Protein AF-A0A1V0PDE0-F1 (afdb_monomer)

Sequence (80 aa):
MDVRDVAKIMRDSEWNQQNETPKSRIWFSNMLLYVQNYGWESIQVRVNRKVPGVYSPYHDGAFTAFTLAQILNCKISDIV

Foldseek 3Di:
DQLVVLLVLVCVFPVNVPPPDPCVNVQVSVQSVCCNVPNWDFDDDDVVDTATWDDDPVDPDIGGLVNSCVRVVHDSVVVD

Solvent-accessible surface area (backbone atoms only — not comparable to full-atom values): 4909 Å² total; per-residue (Å²): 131,57,65,69,55,51,48,49,53,49,66,70,29,65,76,52,70,71,48,90,50,73,64,62,58,56,51,52,48,51,52,49,53,45,37,68,77,72,46,75,40,81,38,79,80,51,94,94,38,71,44,53,17,48,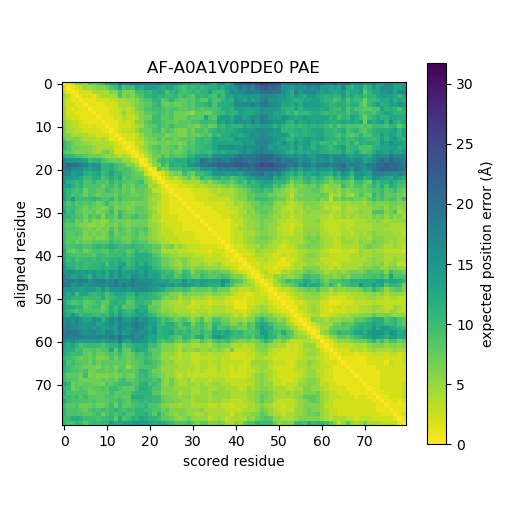76,45,94,89,47,104,51,72,51,38,46,60,60,50,17,63,76,69,72,52,57,50,79,78,78,101

Secondary structure (DSSP, 8-state):
--HHHHHHHHHHSHHHHH---HHHHHHHHHHHHHHHHH--EEEEEETTEEEEEEE-TTSS-EEEHHHHHHHHTS-GGGT-

Radius of gyration: 12.19 Å; Cα contacts (8 Å, |Δi|>4): 83; chains: 1; bounding box: 27×26×32 Å

Mean predicted aligned error: 7.75 Å

Organism: Lactococcus lactis subsp. cremoris (NCBI:txid1359)

Structure (mmCIF, N/CA/C/O backbone):
data_AF-A0A1V0PDE0-F1
#
_entry.id   AF-A0A1V0PDE0-F1
#
loop_
_atom_site.group_PDB
_atom_site.id
_atom_site.type_symbol
_atom_site.label_atom_id
_atom_site.label_alt_id
_atom_site.label_comp_id
_atom_site.label_asym_id
_atom_site.label_entity_id
_atom_site.label_seq_id
_atom_site.pdbx_PDB_ins_code
_atom_site.Cartn_x
_atom_site.Cartn_y
_atom_site.Cartn_z
_atom_site.occupancy
_atom_site.B_iso_or_equiv
_atom_site.auth_seq_id
_atom_site.auth_comp_id
_atom_site.auth_asym_id
_atom_site.auth_atom_id
_atom_site.pdbx_PDB_model_num
ATOM 1 N N . MET A 1 1 ? -14.827 0.794 -3.553 1.00 53.62 1 MET A N 1
ATOM 2 C CA . MET A 1 1 ? -13.897 1.265 -4.601 1.00 53.62 1 MET A CA 1
ATOM 3 C C . MET A 1 1 ? -13.027 0.079 -4.983 1.00 53.62 1 MET A C 1
ATOM 5 O O . MET A 1 1 ? -12.546 -0.583 -4.073 1.00 53.62 1 MET A O 1
ATOM 9 N N . ASP A 1 2 ? -12.915 -0.269 -6.267 1.00 65.81 2 ASP A N 1
ATOM 10 C CA . ASP A 1 2 ? -12.091 -1.409 -6.707 1.00 65.81 2 ASP A CA 1
ATOM 11 C C . ASP A 1 2 ? -10.600 -1.025 -6.602 1.00 65.81 2 ASP A C 1
ATOM 13 O O . ASP A 1 2 ? -10.227 0.117 -6.876 1.00 65.81 2 ASP A O 1
ATOM 17 N N . VAL A 1 3 ? -9.723 -1.963 -6.230 1.00 59.47 3 VAL A N 1
ATOM 18 C CA . VAL A 1 3 ? -8.261 -1.755 -6.211 1.00 59.47 3 VAL A CA 1
ATOM 19 C C . VAL A 1 3 ? -7.737 -1.321 -7.588 1.00 59.47 3 VAL A C 1
ATOM 21 O O . VAL A 1 3 ? -6.747 -0.594 -7.687 1.00 59.47 3 VAL A O 1
ATOM 24 N N . ARG A 1 4 ? -8.440 -1.677 -8.668 1.00 62.97 4 ARG A N 1
ATOM 25 C CA . ARG A 1 4 ? -8.139 -1.186 -10.022 1.00 62.97 4 ARG A CA 1
ATOM 26 C C . ARG A 1 4 ? -8.374 0.316 -10.187 1.00 62.97 4 ARG A C 1
ATOM 28 O O . ARG A 1 4 ? -7.604 0.967 -10.894 1.00 62.97 4 ARG A O 1
ATOM 35 N N . ASP A 1 5 ? -9.399 0.868 -9.545 1.00 65.00 5 ASP A N 1
ATOM 36 C CA . ASP A 1 5 ? -9.664 2.311 -9.558 1.00 65.00 5 ASP A CA 1
ATOM 37 C C . ASP A 1 5 ? -8.602 3.045 -8.744 1.00 65.00 5 ASP A C 1
ATOM 39 O O . ASP A 1 5 ? -8.074 4.067 -9.178 1.00 65.00 5 ASP A O 1
ATOM 43 N N . VAL A 1 6 ? -8.192 2.449 -7.624 1.00 63.84 6 VAL A N 1
ATOM 44 C CA . VAL A 1 6 ? -7.079 2.934 -6.807 1.00 63.84 6 VAL A CA 1
ATOM 45 C C . VAL A 1 6 ? -5.774 2.969 -7.602 1.00 63.84 6 VAL A C 1
ATOM 47 O O . VAL A 1 6 ? -5.080 3.982 -7.590 1.00 63.84 6 VAL A O 1
ATOM 50 N N . ALA A 1 7 ? -5.451 1.906 -8.342 1.00 64.06 7 ALA A N 1
ATOM 51 C CA . ALA A 1 7 ? -4.254 1.852 -9.180 1.00 64.06 7 ALA A CA 1
ATOM 52 C C . ALA A 1 7 ? -4.259 2.923 -10.282 1.00 64.06 7 ALA A C 1
ATOM 54 O O . ALA A 1 7 ? -3.214 3.504 -10.574 1.00 64.06 7 ALA A O 1
ATOM 55 N N . LYS A 1 8 ? -5.425 3.226 -10.868 1.00 66.88 8 LYS A N 1
ATOM 56 C CA . LYS A 1 8 ? -5.574 4.315 -11.848 1.00 66.88 8 LYS A CA 1
ATOM 57 C C . LYS A 1 8 ? -5.381 5.689 -11.208 1.00 66.88 8 LYS A C 1
ATOM 59 O O . LYS A 1 8 ? -4.559 6.453 -11.699 1.00 66.88 8 LYS A O 1
ATOM 64 N N . ILE A 1 9 ? -6.059 5.973 -10.093 1.00 66.38 9 ILE A N 1
ATOM 65 C CA . ILE A 1 9 ? -5.913 7.249 -9.368 1.00 66.38 9 ILE A CA 1
ATOM 66 C C . ILE A 1 9 ? -4.454 7.457 -8.952 1.00 66.38 9 ILE A C 1
ATOM 68 O O . ILE A 1 9 ? -3.910 8.544 -9.091 1.00 66.38 9 ILE A O 1
ATOM 72 N N . MET A 1 10 ? -3.790 6.394 -8.509 1.00 66.50 10 MET A N 1
ATOM 73 C CA . MET A 1 10 ? -2.379 6.402 -8.141 1.00 66.50 10 MET A CA 1
ATOM 74 C C . MET A 1 10 ? -1.440 6.602 -9.328 1.00 66.50 10 MET A C 1
ATOM 76 O O . MET A 1 10 ? -0.457 7.327 -9.210 1.00 66.50 10 MET A O 1
ATOM 80 N N . ARG A 1 11 ? -1.703 5.971 -10.478 1.00 65.50 11 ARG A N 1
ATOM 81 C CA . ARG A 1 11 ? -0.960 6.232 -11.722 1.00 65.50 11 ARG A CA 1
ATOM 82 C C . ARG A 1 11 ? -1.039 7.713 -12.094 1.00 65.50 11 ARG A C 1
ATOM 84 O O . ARG A 1 11 ? -0.040 8.278 -12.530 1.00 65.50 11 ARG A O 1
ATOM 91 N N . ASP A 1 12 ? -2.211 8.303 -11.891 1.00 67.12 12 ASP A N 1
ATOM 92 C CA . ASP A 1 12 ? -2.539 9.651 -12.338 1.00 67.12 12 ASP A CA 1
ATOM 93 C C . ASP A 1 12 ? -2.286 10.727 -11.256 1.00 67.12 12 ASP A C 1
ATOM 95 O O . ASP A 1 12 ? -2.434 11.912 -11.541 1.00 67.12 12 ASP A O 1
ATOM 99 N N . SER A 1 13 ? -1.863 10.353 -10.039 1.00 66.06 13 SER A N 1
ATOM 100 C CA . SER A 1 13 ? -1.632 11.293 -8.934 1.00 66.06 13 SER A CA 1
ATOM 101 C C . SER A 1 13 ? -0.338 12.095 -9.094 1.00 66.06 13 SER A C 1
ATOM 103 O O . SER A 1 13 ? 0.680 11.591 -9.578 1.00 66.06 13 SER A O 1
ATOM 105 N N . GLU A 1 14 ? -0.345 13.344 -8.615 1.00 65.31 14 GLU A N 1
ATOM 106 C CA . GLU A 1 14 ? 0.830 14.230 -8.646 1.00 65.31 14 GLU A CA 1
ATOM 107 C C . GLU A 1 14 ? 2.043 13.614 -7.944 1.00 65.31 14 GLU A C 1
ATOM 109 O O . GLU A 1 14 ? 3.163 13.737 -8.432 1.00 65.31 14 GLU A O 1
ATOM 114 N N . TRP A 1 15 ? 1.826 12.865 -6.858 1.00 65.62 15 TRP A N 1
ATOM 115 C CA . TRP A 1 15 ? 2.882 12.138 -6.147 1.00 65.62 15 TRP A CA 1
ATOM 116 C C . TRP A 1 15 ? 3.659 11.188 -7.070 1.00 65.62 15 TRP A C 1
ATOM 118 O O . TRP A 1 15 ? 4.878 11.043 -6.962 1.00 65.62 15 TRP A O 1
ATOM 128 N N . ASN A 1 16 ? 2.958 10.549 -8.006 1.00 64.62 16 ASN A N 1
ATOM 129 C CA . ASN A 1 16 ? 3.539 9.591 -8.938 1.00 64.62 16 ASN A CA 1
ATOM 130 C C . ASN A 1 16 ? 4.134 10.261 -10.1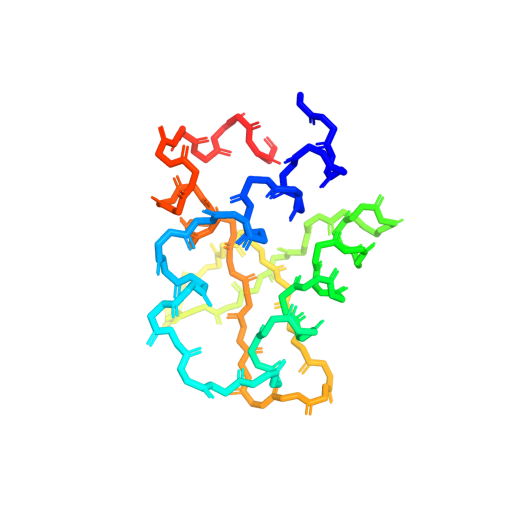86 1.00 64.62 16 ASN A C 1
ATOM 132 O O . ASN A 1 16 ? 5.046 9.715 -10.819 1.00 64.62 16 ASN A O 1
ATOM 136 N N . GLN A 1 17 ? 3.628 11.446 -10.537 1.00 63.62 17 GLN A N 1
ATOM 137 C CA . GLN A 1 17 ? 4.174 12.278 -11.608 1.00 63.62 17 GLN A CA 1
ATOM 138 C C . GLN A 1 17 ? 5.443 13.033 -11.179 1.00 63.62 17 GLN A C 1
ATOM 140 O O . GLN A 1 17 ? 6.328 13.216 -12.008 1.00 63.62 17 GLN A O 1
ATOM 145 N N . GLN A 1 18 ? 5.564 13.404 -9.900 1.00 62.97 18 GLN A N 1
ATOM 146 C CA . GLN A 1 18 ? 6.720 14.115 -9.335 1.00 62.97 18 GLN A CA 1
ATOM 147 C C . GLN A 1 18 ? 7.879 13.190 -8.927 1.00 62.97 18 GLN A C 1
ATOM 149 O O . GLN A 1 18 ? 9.020 13.637 -8.854 1.00 62.97 18 GLN A O 1
ATOM 154 N N . ASN A 1 19 ? 7.628 11.898 -8.677 1.00 59.56 19 ASN A N 1
ATOM 155 C CA . ASN A 1 19 ? 8.699 10.931 -8.426 1.00 59.56 19 ASN A CA 1
ATOM 156 C C . ASN A 1 19 ? 9.385 10.527 -9.746 1.00 59.56 19 ASN A C 1
ATOM 158 O O . ASN A 1 19 ? 8.819 9.807 -10.570 1.00 59.56 19 ASN A O 1
ATOM 162 N N . GLU A 1 20 ? 10.635 10.961 -9.928 1.00 49.75 20 GLU A N 1
ATOM 163 C CA . GLU A 1 20 ? 11.433 10.795 -11.157 1.00 49.75 20 GLU A CA 1
ATOM 164 C C . GLU A 1 20 ? 11.813 9.341 -11.497 1.00 49.75 20 GLU A C 1
ATOM 166 O O . GLU A 1 20 ? 12.360 9.076 -12.567 1.00 49.75 20 GLU A O 1
ATOM 171 N N . THR A 1 21 ? 11.538 8.363 -10.624 1.00 56.16 21 THR A N 1
ATOM 172 C CA . THR A 1 21 ? 11.993 6.980 -10.829 1.00 56.16 21 THR A CA 1
ATOM 173 C C . THR A 1 21 ? 10.855 6.037 -11.248 1.00 56.16 21 THR A C 1
ATOM 175 O O . THR A 1 21 ? 9.982 5.723 -10.438 1.00 56.16 21 THR A O 1
ATOM 178 N N . PRO A 1 22 ? 10.892 5.458 -12.468 1.00 57.19 22 PRO A N 1
ATOM 179 C CA . PRO A 1 22 ? 9.910 4.473 -12.950 1.00 57.19 22 PRO A CA 1
ATOM 180 C C . PRO A 1 22 ? 9.713 3.261 -12.025 1.00 57.19 22 PRO A C 1
ATOM 182 O O . PRO A 1 22 ? 8.646 2.645 -12.010 1.00 57.19 22 PRO A O 1
ATOM 185 N N . LYS A 1 23 ? 10.736 2.932 -11.223 1.00 59.22 23 LYS A N 1
ATOM 186 C CA . LYS A 1 23 ? 10.708 1.847 -10.234 1.00 59.22 23 LYS A CA 1
ATOM 187 C C . LYS A 1 23 ? 9.641 2.065 -9.159 1.00 59.22 23 LYS A C 1
ATOM 189 O O . LYS A 1 23 ? 8.964 1.108 -8.806 1.00 59.22 23 LYS A O 1
ATOM 194 N N . SER A 1 24 ? 9.428 3.305 -8.713 1.00 62.44 24 SER A N 1
ATOM 195 C CA . SER A 1 24 ? 8.417 3.633 -7.698 1.00 62.44 24 SER A CA 1
ATOM 196 C C . SER A 1 24 ? 6.984 3.346 -8.178 1.00 62.44 24 SER A C 1
ATOM 198 O O . SER A 1 24 ? 6.189 2.796 -7.420 1.00 62.44 24 SER A O 1
ATOM 200 N N . ARG A 1 25 ? 6.677 3.590 -9.464 1.00 64.25 25 ARG A N 1
ATOM 201 C CA . ARG A 1 25 ? 5.357 3.312 -10.073 1.00 64.25 25 ARG A CA 1
ATOM 202 C C . ARG A 1 25 ? 5.048 1.825 -10.189 1.00 64.25 25 ARG A C 1
ATOM 204 O O . ARG A 1 25 ? 3.950 1.386 -9.843 1.00 64.25 25 ARG A O 1
ATOM 211 N N . ILE A 1 26 ? 6.008 1.058 -10.709 1.00 68.19 26 ILE A N 1
ATOM 212 C CA . ILE A 1 26 ? 5.874 -0.396 -10.883 1.00 68.19 26 ILE A CA 1
ATOM 213 C C . ILE A 1 26 ? 5.760 -1.062 -9.514 1.00 68.19 26 ILE A C 1
ATOM 215 O O . ILE A 1 26 ? 4.879 -1.890 -9.297 1.00 68.19 26 ILE A O 1
ATOM 219 N N . TRP A 1 27 ? 6.603 -0.641 -8.572 1.00 73.38 27 TRP A N 1
ATOM 220 C CA . TRP A 1 27 ? 6.556 -1.086 -7.188 1.00 73.38 27 TRP A CA 1
ATOM 221 C C . TRP A 1 27 ? 5.181 -0.874 -6.555 1.00 73.38 27 TRP A C 1
ATOM 223 O O . TRP A 1 27 ? 4.589 -1.817 -6.032 1.00 73.38 27 TRP A O 1
ATOM 233 N N . PHE A 1 28 ? 4.637 0.336 -6.673 1.00 71.50 28 PHE A N 1
ATOM 234 C CA . PHE A 1 28 ? 3.339 0.675 -6.103 1.00 71.50 28 PHE A CA 1
ATOM 235 C C . PHE A 1 28 ? 2.208 -0.156 -6.721 1.00 71.50 28 PHE A C 1
ATOM 237 O O . PHE A 1 28 ? 1.352 -0.684 -6.014 1.00 71.50 28 PHE A O 1
ATOM 244 N N . SER A 1 29 ? 2.238 -0.327 -8.045 1.00 73.56 29 SER A N 1
ATOM 245 C CA . SER A 1 29 ? 1.254 -1.138 -8.772 1.00 73.56 29 SER A CA 1
ATOM 246 C C . SER A 1 29 ? 1.290 -2.602 -8.323 1.00 73.56 29 SER A C 1
ATOM 248 O O . SER A 1 29 ? 0.242 -3.208 -8.105 1.00 73.56 29 SER A O 1
ATOM 250 N N . ASN A 1 30 ? 2.487 -3.155 -8.113 1.00 75.38 30 ASN A N 1
ATOM 251 C CA . ASN A 1 30 ? 2.662 -4.519 -7.616 1.00 75.38 30 ASN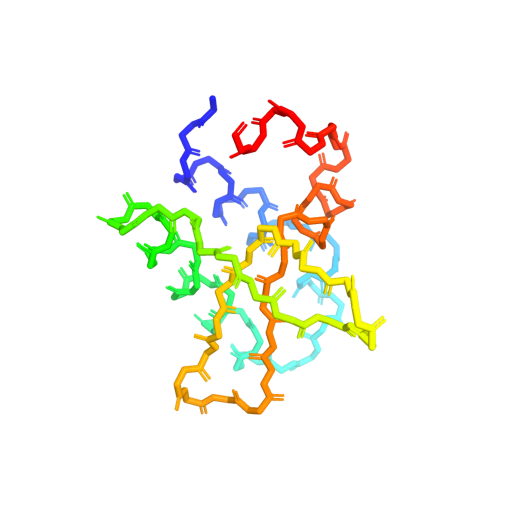 A CA 1
ATOM 252 C C . ASN A 1 30 ? 2.160 -4.679 -6.174 1.00 75.38 30 ASN A C 1
ATOM 254 O O . ASN A 1 30 ? 1.550 -5.697 -5.857 1.00 75.38 30 ASN A O 1
ATOM 258 N N . MET A 1 31 ? 2.366 -3.677 -5.313 1.00 76.50 31 MET A N 1
ATOM 259 C CA . MET A 1 31 ? 1.845 -3.691 -3.939 1.00 76.50 31 MET A CA 1
ATOM 260 C C . MET A 1 31 ? 0.314 -3.632 -3.904 1.00 76.50 31 MET A C 1
ATOM 262 O O . MET A 1 31 ? -0.305 -4.371 -3.143 1.00 76.50 31 MET A O 1
ATOM 266 N N . LEU A 1 32 ? -0.314 -2.826 -4.766 1.00 76.00 32 LEU A N 1
ATOM 267 C CA . LEU A 1 32 ? -1.775 -2.805 -4.895 1.00 76.00 32 LEU A CA 1
ATOM 268 C C . LEU A 1 32 ? -2.324 -4.145 -5.398 1.00 76.00 32 LEU A C 1
ATOM 270 O O . LEU A 1 32 ? -3.291 -4.656 -4.841 1.00 76.00 32 LEU A O 1
ATOM 274 N N . LEU A 1 33 ? -1.686 -4.748 -6.406 1.00 76.62 33 LEU A N 1
ATOM 275 C CA . LEU A 1 33 ? -2.061 -6.080 -6.889 1.00 76.62 33 LEU A CA 1
ATOM 276 C C . LEU A 1 33 ? -1.924 -7.144 -5.796 1.00 76.62 33 LEU A C 1
ATOM 278 O O . LEU A 1 33 ? -2.770 -8.030 -5.702 1.00 76.62 33 LEU A O 1
ATOM 282 N N . TYR A 1 34 ? -0.891 -7.062 -4.958 1.00 78.31 34 TYR A N 1
ATOM 283 C CA . TYR A 1 34 ? -0.749 -7.960 -3.816 1.00 78.31 34 TYR A CA 1
ATOM 284 C C . TYR A 1 34 ? -1.928 -7.807 -2.848 1.00 78.31 34 TYR A C 1
ATOM 286 O O . TYR A 1 34 ? -2.605 -8.791 -2.560 1.00 78.31 34 TYR A O 1
ATOM 294 N N . VAL A 1 35 ? -2.240 -6.576 -2.426 1.00 79.69 35 VAL A N 1
ATOM 295 C CA . VAL A 1 35 ? -3.380 -6.297 -1.535 1.00 79.69 35 VAL A CA 1
ATOM 296 C C . VAL A 1 35 ? -4.701 -6.776 -2.143 1.00 79.69 35 VAL A C 1
ATOM 298 O O . VAL A 1 35 ? -5.537 -7.320 -1.430 1.00 79.69 35 VAL A O 1
ATOM 301 N N . GLN A 1 36 ? -4.895 -6.641 -3.457 1.00 78.00 36 GLN A N 1
ATOM 302 C CA . GLN A 1 36 ? -6.104 -7.133 -4.125 1.00 78.00 36 GLN A CA 1
ATOM 303 C C . GLN A 1 36 ? -6.269 -8.655 -4.022 1.00 78.00 36 GLN A C 1
ATOM 305 O O . GLN A 1 36 ? -7.392 -9.137 -3.905 1.00 78.00 36 GLN A O 1
ATOM 310 N N . ASN A 1 37 ? -5.170 -9.408 -4.103 1.00 78.69 37 ASN A N 1
ATOM 311 C CA . ASN A 1 37 ? -5.206 -10.871 -4.127 1.00 78.69 37 ASN A CA 1
ATOM 312 C C . ASN A 1 37 ? -5.147 -11.499 -2.729 1.00 78.69 37 ASN A C 1
ATOM 314 O O . ASN A 1 37 ? -5.719 -12.565 -2.521 1.00 78.69 37 ASN A O 1
ATOM 318 N N . TYR A 1 38 ? -4.459 -10.851 -1.787 1.00 80.75 38 TYR A N 1
ATOM 319 C CA . TYR A 1 38 ? -4.137 -11.422 -0.474 1.00 80.75 38 TYR A CA 1
ATOM 320 C C . TYR A 1 38 ? -4.688 -10.609 0.705 1.00 80.75 38 TYR A C 1
ATOM 322 O O . TYR A 1 38 ? -4.644 -11.071 1.843 1.00 80.75 38 TYR A O 1
ATOM 330 N N . GLY A 1 39 ? -5.249 -9.427 0.445 1.00 82.19 39 GLY A N 1
ATOM 331 C CA . GLY A 1 39 ? -5.738 -8.513 1.471 1.00 82.19 39 GLY A CA 1
ATOM 332 C C . GLY A 1 39 ? -4.626 -7.709 2.148 1.00 82.19 39 GLY A C 1
ATOM 333 O O . GLY A 1 39 ? -3.460 -7.726 1.751 1.00 82.19 39 GLY A O 1
ATOM 334 N N . TRP A 1 40 ? -5.015 -6.959 3.177 1.00 86.06 40 TRP A N 1
ATOM 335 C CA . TRP A 1 40 ? -4.088 -6.194 4.005 1.00 86.06 40 TRP A CA 1
ATOM 336 C C . TRP A 1 40 ? -3.462 -7.078 5.082 1.00 86.06 40 TRP A C 1
ATOM 338 O O . TRP A 1 40 ? -4.172 -7.742 5.836 1.00 86.06 40 TRP A O 1
ATOM 348 N N . GLU A 1 41 ? -2.140 -7.021 5.219 1.00 88.12 41 GLU A N 1
ATOM 349 C CA . GLU A 1 41 ? -1.441 -7.639 6.343 1.00 88.12 41 GLU A CA 1
ATOM 350 C C . GLU A 1 41 ? -1.248 -6.640 7.488 1.00 88.12 41 GLU A C 1
ATOM 352 O O . GLU A 1 41 ? -1.429 -5.430 7.347 1.00 88.12 41 GLU A O 1
ATOM 357 N N . SER A 1 42 ? -0.860 -7.144 8.658 1.00 88.38 42 SER A N 1
ATOM 358 C CA . SER A 1 42 ? -0.539 -6.316 9.818 1.00 88.38 42 SER A CA 1
ATOM 359 C C . SER A 1 42 ? 0.977 -6.176 9.965 1.00 88.38 42 SER A C 1
ATOM 361 O O . SER A 1 42 ? 1.625 -7.035 10.568 1.00 88.38 42 SER A O 1
ATOM 363 N N . ILE A 1 43 ? 1.534 -5.057 9.505 1.00 87.38 43 ILE A N 1
ATOM 364 C CA . ILE A 1 43 ? 2.980 -4.799 9.531 1.00 87.38 43 ILE A CA 1
ATOM 365 C C . ILE A 1 43 ? 3.393 -3.876 10.683 1.00 87.38 43 ILE A C 1
A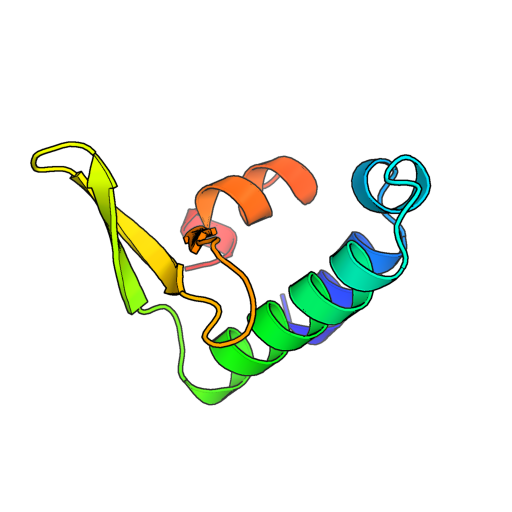TOM 367 O O . ILE A 1 43 ? 2.642 -2.998 11.111 1.00 87.38 43 ILE A O 1
ATOM 371 N N . GLN A 1 44 ? 4.606 -4.070 11.199 1.00 84.62 44 GLN A N 1
ATOM 372 C CA . GLN A 1 44 ? 5.174 -3.273 12.287 1.00 84.62 44 GLN A CA 1
ATOM 373 C C . GLN A 1 44 ? 5.836 -2.002 11.728 1.00 84.62 44 GLN A C 1
ATOM 375 O O . GLN A 1 44 ? 6.787 -2.099 10.963 1.00 84.62 44 GLN A O 1
ATOM 380 N N . VAL A 1 45 ? 5.380 -0.810 12.131 1.00 76.94 45 VAL A N 1
ATOM 381 C CA . VAL A 1 45 ? 5.915 0.478 11.617 1.00 76.94 45 VAL A CA 1
ATOM 382 C C . VAL A 1 45 ? 6.677 1.307 12.655 1.00 76.94 45 VAL A C 1
ATOM 384 O O . VAL A 1 45 ? 7.472 2.170 12.298 1.00 76.94 45 VAL A O 1
ATOM 387 N N . ARG A 1 46 ? 6.442 1.071 13.951 1.00 74.88 46 ARG A N 1
ATOM 388 C CA . ARG A 1 46 ? 7.193 1.641 15.091 1.00 74.88 46 ARG A CA 1
ATOM 389 C C . ARG A 1 46 ? 7.186 0.642 16.238 1.00 74.88 46 ARG A C 1
ATOM 391 O O . ARG A 1 46 ? 6.380 -0.282 16.204 1.00 74.88 46 ARG A O 1
ATOM 398 N N . VAL A 1 47 ? 8.005 0.838 17.272 1.00 73.25 47 VAL A N 1
ATOM 399 C CA . VAL A 1 47 ? 7.950 0.020 18.499 1.00 73.25 47 VAL A CA 1
ATOM 400 C C . VAL A 1 47 ? 6.500 -0.011 19.010 1.00 73.25 47 VAL A C 1
ATOM 402 O O . VAL A 1 47 ? 5.903 1.033 19.255 1.00 73.25 47 VAL A O 1
ATOM 405 N N . ASN A 1 48 ? 5.908 -1.206 19.069 1.00 78.44 48 ASN A N 1
ATOM 406 C CA . ASN A 1 48 ? 4.523 -1.482 19.489 1.00 78.44 48 ASN A CA 1
ATOM 407 C C . ASN A 1 48 ? 3.377 -0.931 18.621 1.00 78.44 48 ASN A C 1
ATOM 409 O O . ASN A 1 48 ? 2.223 -1.001 19.038 1.00 78.44 48 ASN A O 1
ATOM 413 N N . ARG A 1 49 ? 3.636 -0.444 17.401 1.00 80.12 49 ARG A N 1
ATOM 414 C CA . ARG A 1 49 ? 2.570 -0.040 16.473 1.00 80.12 49 ARG A CA 1
ATOM 415 C C . ARG A 1 49 ? 2.535 -0.928 15.235 1.00 80.12 49 ARG A C 1
ATOM 417 O O . ARG A 1 49 ? 3.443 -0.870 14.402 1.00 80.12 49 ARG A O 1
ATOM 424 N N . LYS A 1 50 ? 1.449 -1.693 15.114 1.00 86.19 50 LYS A N 1
ATOM 425 C CA . LYS A 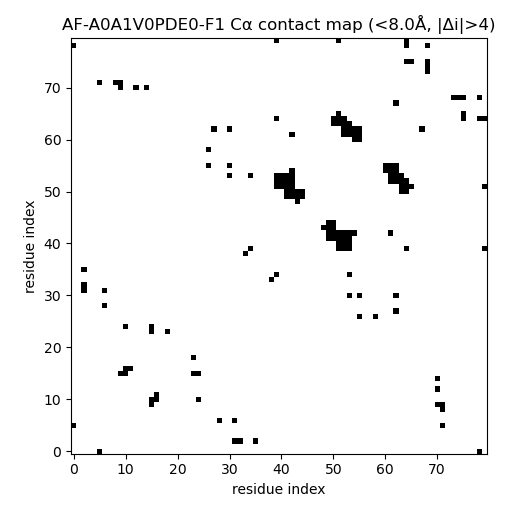1 50 ? 1.086 -2.442 13.910 1.00 86.19 50 LYS A CA 1
ATOM 426 C C . LYS A 1 50 ? 0.001 -1.703 13.139 1.00 86.19 50 LYS A C 1
ATOM 428 O O . LYS A 1 50 ? -0.894 -1.122 13.752 1.00 86.19 50 LYS A O 1
ATOM 433 N N . VAL A 1 51 ? 0.106 -1.685 11.817 1.00 87.62 51 VAL A N 1
ATOM 434 C CA . VAL A 1 51 ? -0.875 -1.045 10.930 1.00 87.62 51 VAL A CA 1
ATOM 435 C C . VAL A 1 51 ? -1.139 -1.925 9.708 1.00 87.62 51 VAL A C 1
ATOM 437 O O . VAL A 1 51 ? -0.257 -2.704 9.338 1.00 87.62 51 VAL A O 1
ATOM 440 N N . PRO A 1 52 ? -2.310 -1.782 9.060 1.00 88.81 52 PRO A N 1
ATOM 441 C CA . PRO A 1 52 ? -2.567 -2.406 7.771 1.00 88.81 52 PRO A CA 1
ATOM 442 C C . PRO A 1 52 ? -1.536 -1.959 6.730 1.00 88.81 52 PRO A C 1
ATOM 444 O O . PRO A 1 52 ? -1.338 -0.759 6.501 1.00 88.81 52 PRO A O 1
ATOM 447 N N . GLY A 1 53 ? -0.861 -2.919 6.114 1.00 88.38 53 GLY A N 1
ATOM 448 C CA . GLY A 1 53 ? 0.151 -2.678 5.099 1.00 88.38 53 GLY A CA 1
ATOM 449 C C . GLY A 1 53 ? 0.730 -3.972 4.553 1.00 88.38 53 GLY A C 1
ATOM 450 O O . GLY A 1 53 ? 0.355 -5.056 4.980 1.00 88.38 53 GLY A O 1
ATOM 451 N N . VAL A 1 54 ? 1.640 -3.849 3.598 1.00 86.12 54 VAL A N 1
ATOM 452 C CA . VAL A 1 54 ? 2.324 -4.969 2.952 1.00 86.12 54 VAL A CA 1
ATOM 453 C C . VAL A 1 54 ? 3.807 -4.649 2.831 1.00 86.12 54 VAL A C 1
ATOM 455 O O . VAL A 1 54 ? 4.190 -3.502 2.571 1.00 86.12 54 VAL A O 1
ATOM 458 N N . TYR A 1 55 ? 4.651 -5.652 3.061 1.00 76.25 55 TYR A N 1
ATOM 459 C CA . TYR A 1 55 ? 6.079 -5.534 2.790 1.00 76.25 55 TYR A CA 1
ATOM 460 C C . TYR A 1 55 ? 6.352 -5.858 1.334 1.00 76.25 55 TYR A C 1
ATOM 462 O O . TYR A 1 55 ? 5.844 -6.836 0.791 1.00 76.25 55 TYR A O 1
ATOM 470 N N . SER A 1 56 ? 7.197 -5.049 0.708 1.00 68.56 56 SER A N 1
ATOM 471 C CA . SER A 1 56 ? 7.686 -5.368 -0.618 1.00 68.56 56 SER A CA 1
ATOM 472 C C . SER A 1 56 ? 8.848 -6.349 -0.520 1.00 68.56 56 SER A C 1
ATOM 474 O O . SER A 1 56 ? 9.898 -5.973 -0.008 1.00 68.56 56 SER A O 1
ATOM 476 N N . PRO A 1 57 ? 8.742 -7.570 -1.067 1.00 59.50 57 PRO A N 1
ATOM 477 C CA . PRO A 1 57 ? 9.866 -8.504 -1.064 1.00 59.50 57 PRO A CA 1
ATOM 478 C C . PRO A 1 57 ? 11.013 -8.058 -1.985 1.00 59.50 57 PRO A C 1
ATOM 480 O O . PRO A 1 57 ? 12.116 -8.583 -1.895 1.00 59.50 57 PRO A O 1
ATOM 483 N N . TYR A 1 58 ? 10.770 -7.091 -2.876 1.00 57.34 58 TYR A N 1
ATOM 484 C CA . TYR A 1 58 ? 11.741 -6.661 -3.884 1.00 57.34 58 TYR A CA 1
ATOM 485 C C . TYR A 1 58 ? 12.403 -5.313 -3.584 1.00 57.34 58 TYR A C 1
ATOM 487 O O . T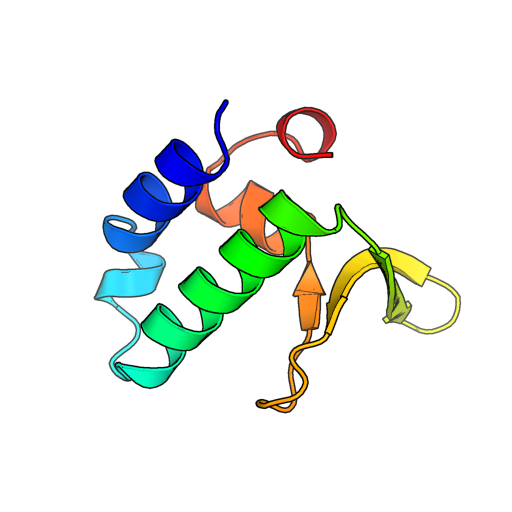YR A 1 58 ? 13.344 -4.947 -4.287 1.00 57.34 58 TYR A O 1
ATOM 495 N N . HIS A 1 59 ? 11.919 -4.556 -2.592 1.00 60.53 59 HIS A N 1
ATOM 496 C CA . HIS A 1 59 ? 12.416 -3.219 -2.226 1.00 60.53 59 HIS A CA 1
ATOM 497 C C . HIS A 1 59 ? 12.430 -3.102 -0.700 1.00 60.53 59 HIS A C 1
ATOM 499 O O . HIS A 1 59 ? 11.477 -3.555 -0.073 1.00 60.53 59 HIS A O 1
ATOM 505 N N . ASP A 1 60 ? 13.441 -2.447 -0.122 1.00 56.69 60 ASP A N 1
ATOM 506 C CA . ASP A 1 60 ? 13.501 -2.132 1.314 1.00 56.69 60 ASP A CA 1
ATOM 507 C C . ASP A 1 60 ? 12.4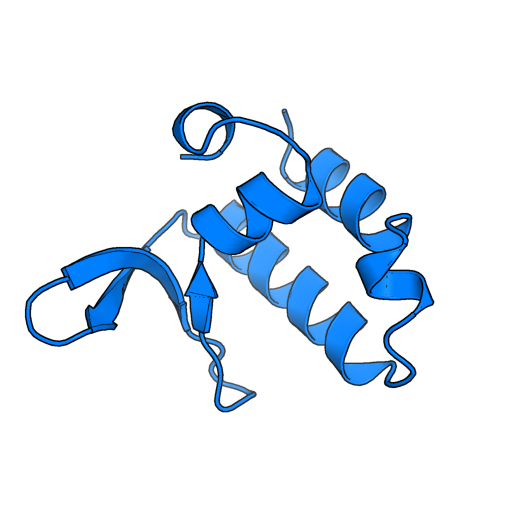46 -1.077 1.679 1.00 56.69 60 ASP A C 1
ATOM 509 O O . ASP A 1 60 ? 12.724 0.113 1.832 1.00 56.69 60 ASP A O 1
ATOM 513 N N . GLY A 1 61 ? 11.188 -1.503 1.756 1.00 68.19 61 GLY A N 1
ATOM 514 C CA . GLY A 1 61 ? 10.073 -0.605 1.989 1.00 68.19 61 GLY A CA 1
ATOM 515 C C . GLY A 1 61 ? 8.776 -1.325 2.327 1.00 68.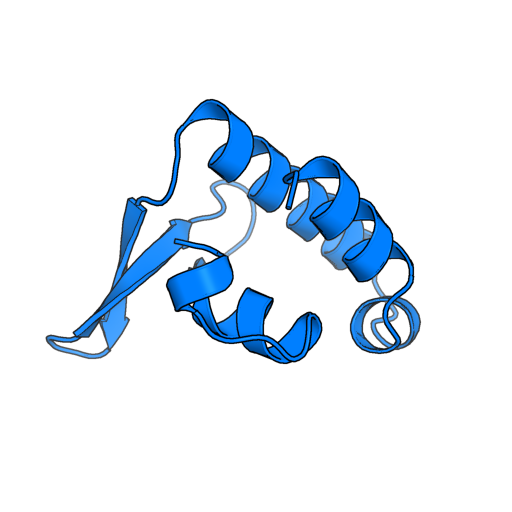19 61 GLY A C 1
ATOM 516 O O . GLY A 1 61 ? 8.476 -2.417 1.841 1.00 68.19 61 GLY A O 1
ATOM 517 N N . ALA A 1 62 ? 7.990 -0.655 3.159 1.00 76.50 62 ALA A N 1
ATOM 518 C CA . ALA A 1 62 ? 6.638 -1.041 3.513 1.00 76.50 62 ALA A CA 1
ATOM 519 C C . ALA A 1 62 ? 5.637 -0.103 2.837 1.00 76.50 62 ALA A C 1
ATOM 521 O O . ALA A 1 62 ? 5.836 1.113 2.809 1.00 76.50 62 ALA A O 1
ATOM 522 N N . PHE A 1 63 ? 4.534 -0.661 2.346 1.00 79.94 63 PHE A N 1
ATOM 523 C CA . PHE A 1 63 ? 3.406 0.102 1.837 1.00 79.94 63 PHE A CA 1
ATOM 524 C C . PHE A 1 63 ? 2.232 0.002 2.812 1.00 79.94 63 PHE A C 1
ATOM 526 O O . PHE A 1 63 ? 1.719 -1.085 3.059 1.00 79.94 63 PHE A O 1
ATOM 533 N N . THR A 1 64 ? 1.816 1.124 3.405 1.00 85.69 64 THR A N 1
ATOM 534 C CA . THR A 1 64 ? 0.745 1.138 4.417 1.00 85.69 64 THR A CA 1
ATOM 535 C C . THR A 1 64 ? -0.572 1.640 3.833 1.00 85.69 64 THR A C 1
ATOM 537 O O . THR A 1 64 ? -0.578 2.530 2.981 1.00 85.69 64 THR A O 1
ATOM 540 N N . ALA A 1 65 ? -1.699 1.157 4.363 1.00 84.06 65 ALA A N 1
ATOM 541 C CA . ALA A 1 65 ? -3.020 1.693 4.025 1.00 84.06 65 ALA A CA 1
ATOM 542 C C . ALA A 1 65 ? -3.141 3.190 4.361 1.00 84.06 65 ALA A C 1
ATOM 544 O O . ALA A 1 65 ? -3.874 3.919 3.703 1.00 84.06 65 ALA A O 1
ATOM 545 N N . PHE A 1 66 ? -2.377 3.669 5.350 1.00 83.19 66 PHE A N 1
ATOM 546 C CA . PHE A 1 66 ? -2.279 5.091 5.681 1.00 83.19 66 PHE A CA 1
ATOM 547 C C . PHE A 1 66 ? -1.677 5.906 4.533 1.00 83.19 66 PHE A C 1
ATOM 549 O O . PHE A 1 66 ? -2.254 6.912 4.131 1.00 83.19 66 PHE A O 1
ATOM 556 N N . THR A 1 67 ? -0.546 5.456 3.982 1.00 78.31 67 THR A N 1
ATOM 557 C CA . THR A 1 67 ? 0.088 6.094 2.820 1.00 78.31 67 THR A CA 1
ATOM 558 C C . THR A 1 67 ? -0.882 6.143 1.648 1.00 78.31 67 THR A C 1
ATOM 560 O O . THR A 1 67 ? -1.017 7.178 1.004 1.00 78.31 67 THR A O 1
ATOM 563 N N . LEU A 1 68 ? -1.610 5.051 1.408 1.00 79.06 68 LEU A N 1
ATOM 564 C CA . LEU A 1 68 ? -2.616 5.020 0.357 1.00 79.06 68 LEU A CA 1
ATOM 565 C C . LEU A 1 68 ? -3.749 6.028 0.604 1.00 79.06 68 LEU A C 1
ATOM 567 O O . LEU A 1 68 ? -4.088 6.790 -0.295 1.00 79.06 68 LEU A O 1
ATOM 571 N N . ALA A 1 69 ? -4.283 6.080 1.826 1.00 81.88 69 ALA A N 1
ATOM 572 C CA . ALA A 1 69 ? -5.339 7.015 2.215 1.00 81.88 69 ALA A CA 1
ATOM 573 C C . ALA A 1 69 ? -4.934 8.476 1.994 1.00 81.88 69 ALA A C 1
ATOM 575 O O . ALA A 1 69 ? -5.725 9.271 1.492 1.00 81.88 69 ALA A O 1
ATOM 576 N N . GLN A 1 70 ? -3.683 8.819 2.319 1.00 80.25 70 GLN A N 1
ATOM 577 C CA . GLN A 1 70 ? -3.141 10.156 2.087 1.00 80.25 70 GLN A CA 1
ATOM 578 C C . GLN A 1 70 ? -3.082 10.506 0.600 1.00 80.25 70 GLN A C 1
ATOM 580 O O . GLN A 1 70 ? -3.444 11.618 0.229 1.00 80.25 70 GLN A O 1
ATOM 585 N N . ILE A 1 71 ? -2.651 9.570 -0.249 1.00 72.88 71 ILE A N 1
ATOM 586 C CA . ILE A 1 71 ? -2.519 9.835 -1.687 1.00 72.88 71 ILE A CA 1
ATOM 587 C C . ILE A 1 71 ? -3.892 9.938 -2.358 1.00 72.88 71 ILE A C 1
ATOM 589 O O . ILE A 1 71 ? -4.081 10.762 -3.249 1.00 72.88 71 ILE A O 1
ATOM 593 N N . LEU A 1 72 ? -4.861 9.137 -1.913 1.00 72.62 72 LEU A N 1
ATOM 594 C CA . LEU A 1 72 ? -6.232 9.169 -2.427 1.00 72.62 72 LEU A CA 1
ATOM 595 C C . LEU A 1 72 ? -7.106 10.249 -1.777 1.00 72.62 72 LEU A C 1
ATOM 597 O O . LEU A 1 72 ? -8.251 10.425 -2.188 1.00 72.62 72 LEU A O 1
ATOM 601 N N . ASN A 1 73 ? -6.590 10.950 -0.764 1.00 78.31 73 ASN A N 1
ATOM 602 C CA . ASN A 1 73 ? -7.331 11.911 0.047 1.00 78.31 73 ASN A CA 1
ATOM 603 C C . ASN A 1 73 ? -8.659 11.340 0.596 1.00 78.31 73 ASN A C 1
ATOM 605 O O . ASN A 1 73 ? -9.720 11.956 0.484 1.00 78.31 73 ASN A O 1
ATOM 609 N N . CYS A 1 74 ? -8.603 10.139 1.177 1.00 78.94 74 CYS A N 1
ATOM 610 C CA . CYS A 1 74 ? -9.753 9.454 1.775 1.00 78.94 74 CYS A CA 1
ATOM 611 C C . CYS A 1 74 ? -9.453 8.958 3.199 1.00 78.94 74 CYS A C 1
ATOM 613 O O . CYS A 1 74 ? -8.342 9.119 3.715 1.00 78.94 74 CYS A O 1
ATOM 615 N N . LYS A 1 75 ? -10.450 8.372 3.878 1.00 83.00 75 LYS A N 1
ATOM 616 C CA . LYS A 1 75 ? -10.235 7.771 5.199 1.00 83.00 75 LYS A CA 1
ATOM 617 C C . LYS A 1 75 ? -9.674 6.361 5.037 1.00 83.00 75 LYS A C 1
ATOM 619 O O . LYS A 1 75 ? -10.019 5.637 4.112 1.00 83.00 75 LYS A O 1
ATOM 624 N N . ILE A 1 76 ? -8.864 5.923 6.003 1.00 82.56 76 ILE A N 1
ATOM 625 C CA . ILE A 1 76 ? -8.319 4.553 6.028 1.00 82.56 76 ILE A CA 1
ATOM 626 C C . ILE A 1 76 ? -9.446 3.506 6.037 1.00 82.56 76 ILE A C 1
ATOM 628 O O . ILE A 1 76 ? -9.320 2.482 5.383 1.00 82.56 76 ILE A O 1
ATO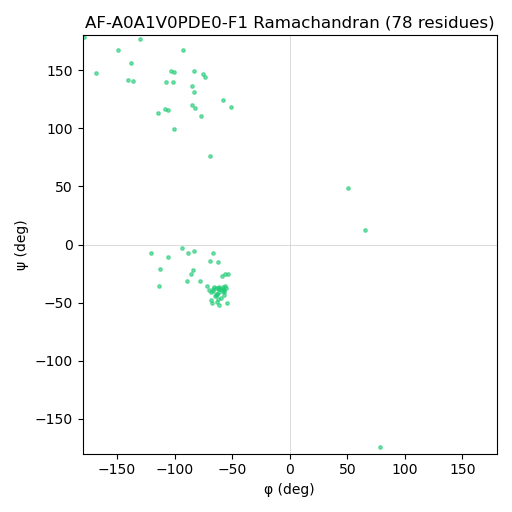M 632 N N . SER A 1 77 ? -10.563 3.778 6.721 1.00 82.75 77 SER A N 1
ATOM 633 C CA . SER A 1 77 ? -11.748 2.902 6.744 1.00 82.75 77 SER A CA 1
ATOM 634 C C . SER A 1 77 ? -12.408 2.698 5.379 1.00 82.75 77 SER A C 1
ATOM 636 O O . SER A 1 77 ? -13.248 1.823 5.238 1.00 82.75 77 SER A O 1
ATOM 638 N N . ASP A 1 78 ? -12.073 3.528 4.390 1.00 75.38 78 ASP A N 1
ATOM 639 C CA . ASP A 1 78 ? -12.586 3.396 3.025 1.00 75.38 78 ASP A CA 1
ATOM 640 C C . ASP A 1 78 ? -11.699 2.456 2.177 1.00 75.38 78 ASP A C 1
ATOM 642 O O . ASP A 1 78 ? -12.035 2.144 1.034 1.00 75.38 78 ASP A O 1
ATOM 646 N N . ILE A 1 79 ? -10.550 2.037 2.726 1.00 74.31 79 ILE A N 1
ATOM 647 C CA . ILE A 1 79 ? -9.507 1.224 2.082 1.00 74.31 79 ILE A CA 1
ATOM 648 C C . ILE A 1 79 ? -9.386 -0.172 2.714 1.00 74.31 79 ILE A C 1
ATOM 650 O O . ILE A 1 79 ? -9.058 -1.126 2.001 1.00 74.31 79 ILE A O 1
ATOM 654 N N . VAL A 1 80 ? -9.569 -0.272 4.037 1.00 77.81 80 VAL A N 1
ATOM 655 C CA . VAL A 1 80 ? -9.373 -1.490 4.847 1.00 77.81 80 VAL A CA 1
ATOM 656 C C . VAL A 1 80 ? -10.707 -2.053 5.305 1.00 77.81 80 VAL A C 1
ATOM 658 O O . VAL A 1 80 ? -11.527 -1.247 5.797 1.00 77.81 80 VAL A O 1
#

Nearest PDB structures (foldseek):
  6n38-assembly1_B  TM=4.267E-01  e=4.017E+00  Escherichia coli 042

pLDDT: mean 73.03, std 9.75, range [49.75, 88.81]